Protein AF-A0A7S4DG38-F1 (afdb_monomer_lite)

Secondary structure (DSSP, 8-state):
--------SS-TGGGHHHHHHHHH-HHHHHHHT----STT-HHHHHHHHHHHHHHHHHHHHHTTPPTTPPEEEEE--SSSHHHHHHHHHHHTT--EEEEEE-

InterPro domains:
  IPR036052 Tryptophan synthase beta chain-like, PALP domain superfamily [G3DSA:3.40.50.1100] (17-102)
  IPR036052 Tryptophan synthase beta chain-like, PALP domain superfamily [SSF53686] (1-101)
  IPR051166 Threonine Synthase [PTHR42690] (1-101)

Radius of gyration: 18.26 Å; chains: 1; bounding box: 43×27×45 Å

pLDDT: mean 88.71, std 7.01, range [63.28, 97.38]

Foldseek 3Di:
DPDDDDDDPDDPVVVVVVVVVCVPPPVNCVVVVDDDPDLVDVVVLQVLLVVLVVVLVVVCVVVVNDPLPADEEEDADDPCSNVSSVVVNVVVPHRHDYYHYD

Organism: NCBI:txid91324

Structure (mmCIF, N/CA/C/O backbone):
data_AF-A0A7S4DG38-F1
#
_entry.id   AF-A0A7S4DG38-F1
#
loop_
_atom_site.group_PDB
_atom_site.id
_atom_site.type_symbol
_atom_site.label_atom_id
_atom_site.label_alt_id
_atom_site.label_comp_id
_atom_site.label_asym_id
_atom_site.label_entity_id
_atom_site.label_seq_id
_atom_site.pdbx_PDB_ins_code
_atom_site.Cartn_x
_atom_site.Cartn_y
_atom_site.Cartn_z
_atom_site.occupancy
_atom_site.B_iso_or_equiv
_atom_site.auth_seq_id
_atom_site.auth_comp_id
_atom_site.auth_asym_id
_atom_site.auth_atom_id
_atom_site.pdbx_PDB_model_num
ATOM 1 N N . ASP A 1 1 ? 1.618 -15.285 -25.831 1.00 78.50 1 ASP A N 1
ATOM 2 C CA . ASP A 1 1 ? 2.883 -14.788 -26.415 1.00 78.50 1 ASP A CA 1
ATOM 3 C C . ASP A 1 1 ? 3.044 -13.268 -26.287 1.00 78.50 1 ASP A C 1
ATOM 5 O O . ASP A 1 1 ? 3.191 -12.571 -27.279 1.00 78.50 1 ASP A O 1
ATOM 9 N N . ASN A 1 2 ? 3.004 -12.727 -25.064 1.00 89.62 2 ASN A N 1
ATOM 10 C CA . ASN A 1 2 ? 3.173 -11.288 -24.781 1.00 89.62 2 ASN A CA 1
ATOM 11 C C . ASN A 1 2 ? 3.938 -11.020 -23.469 1.00 89.62 2 ASN A C 1
ATOM 13 O O . ASN A 1 2 ? 3.954 -9.895 -22.977 1.00 89.62 2 ASN A O 1
ATOM 17 N N . VAL A 1 3 ? 4.538 -12.063 -22.890 1.00 91.06 3 VAL A N 1
ATOM 18 C CA . VAL A 1 3 ? 5.341 -11.994 -21.669 1.00 91.06 3 VAL A CA 1
ATOM 19 C C . VAL A 1 3 ? 6.739 -12.461 -22.029 1.00 91.06 3 VAL A C 1
ATOM 21 O O . VAL A 1 3 ? 6.912 -13.574 -22.523 1.00 91.06 3 VAL A O 1
ATOM 24 N N . PHE A 1 4 ? 7.723 -11.605 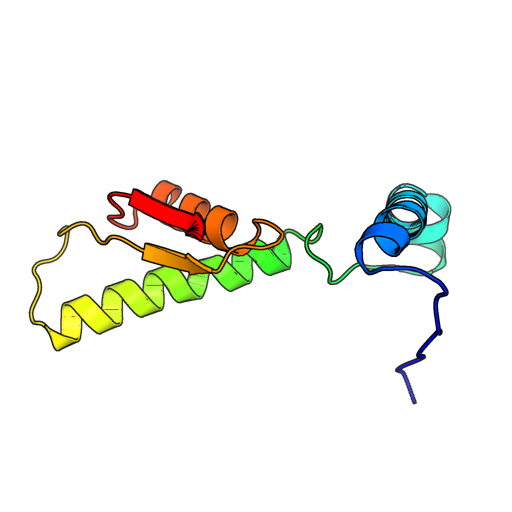-21.779 1.00 90.06 4 PHE A N 1
ATOM 25 C CA . PHE A 1 4 ? 9.131 -11.878 -22.038 1.00 90.06 4 PHE A CA 1
ATOM 26 C C . PHE A 1 4 ? 9.883 -11.767 -20.715 1.00 90.06 4 PHE A C 1
ATOM 28 O O . PHE A 1 4 ? 9.783 -10.749 -20.030 1.00 90.06 4 PHE A O 1
ATOM 35 N N . VAL A 1 5 ? 10.591 -12.830 -20.334 1.00 90.56 5 VAL A N 1
ATOM 36 C CA . VAL A 1 5 ? 11.339 -12.899 -19.074 1.00 90.56 5 VAL A CA 1
ATOM 37 C C . VAL A 1 5 ? 12.820 -12.748 -19.382 1.00 90.56 5 VAL A C 1
ATOM 39 O O . VAL A 1 5 ? 13.373 -13.529 -20.154 1.00 90.56 5 VAL A O 1
ATOM 42 N N . PHE A 1 6 ? 13.452 -11.756 -18.760 1.00 87.50 6 PHE A N 1
ATOM 43 C CA . PHE A 1 6 ? 14.879 -11.492 -18.900 1.00 87.50 6 PHE A CA 1
ATOM 44 C C . PHE A 1 6 ? 15.576 -11.796 -17.570 1.00 87.50 6 PHE A C 1
ATOM 46 O O . PHE A 1 6 ? 15.208 -11.196 -16.558 1.00 87.50 6 PHE A O 1
ATOM 53 N N . PRO A 1 7 ? 16.541 -12.732 -17.533 1.00 87.88 7 PRO A N 1
ATOM 54 C CA . PRO A 1 7 ? 17.331 -12.969 -16.334 1.00 87.88 7 PRO A CA 1
ATOM 55 C C . PRO A 1 7 ? 18.259 -11.777 -16.076 1.00 87.88 7 PRO A C 1
ATOM 57 O O . PRO A 1 7 ? 18.783 -11.171 -17.011 1.00 87.88 7 PRO A O 1
ATOM 60 N N . PHE A 1 8 ? 18.463 -11.459 -14.803 1.00 85.19 8 PHE A N 1
ATOM 61 C CA . PHE A 1 8 ? 19.327 -10.374 -14.353 1.00 85.19 8 PHE A CA 1
ATOM 62 C C . PHE A 1 8 ? 20.296 -10.918 -13.301 1.00 85.19 8 PHE A C 1
ATOM 64 O O . PHE A 1 8 ? 19.879 -11.635 -12.391 1.00 85.19 8 PHE A O 1
ATOM 71 N N . GLU A 1 9 ? 21.583 -10.605 -13.438 1.00 88.06 9 GLU A N 1
ATOM 72 C CA . GLU A 1 9 ? 22.598 -10.958 -12.445 1.00 88.06 9 GLU A CA 1
ATOM 73 C C . GLU A 1 9 ? 22.665 -9.863 -11.375 1.00 88.06 9 GLU A C 1
ATOM 75 O O . GLU A 1 9 ? 23.094 -8.745 -11.650 1.00 88.06 9 GLU A O 1
ATOM 80 N N . GLY A 1 10 ? 22.220 -10.183 -10.159 1.00 85.62 10 GLY A N 1
ATOM 81 C CA . GLY A 1 10 ? 22.186 -9.254 -9.028 1.00 85.62 10 GLY A CA 1
ATOM 82 C C . GLY A 1 10 ? 20.985 -9.487 -8.111 1.00 85.62 10 GLY A C 1
ATOM 83 O O . GLY A 1 10 ? 20.207 -10.426 -8.298 1.00 85.62 10 GLY A O 1
ATOM 84 N N . GLY A 1 11 ? 20.848 -8.639 -7.095 1.00 84.38 11 GLY A N 1
ATOM 85 C CA . GLY A 1 11 ? 19.697 -8.593 -6.200 1.00 84.38 11 GLY A CA 1
ATOM 86 C C . GLY A 1 11 ? 18.520 -7.791 -6.765 1.00 84.38 11 GLY A C 1
ATOM 87 O O . GLY A 1 11 ? 18.599 -7.164 -7.819 1.00 84.38 11 GLY A O 1
ATOM 88 N N . GLY A 1 12 ? 17.407 -7.780 -6.023 1.00 77.31 12 GLY A N 1
ATOM 89 C CA . GLY A 1 12 ? 16.219 -6.997 -6.385 1.00 77.31 12 GLY A CA 1
ATOM 90 C C . GLY A 1 12 ? 16.503 -5.497 -6.509 1.00 77.31 12 GLY A C 1
ATOM 91 O O . GLY A 1 12 ? 16.040 -4.862 -7.453 1.00 77.31 12 GLY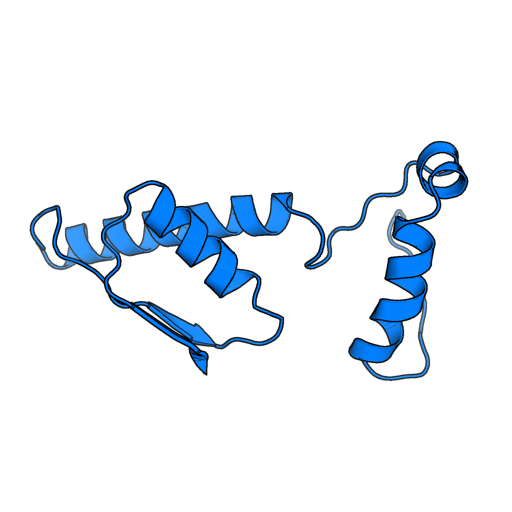 A O 1
ATOM 92 N N . ASP A 1 13 ? 17.321 -4.962 -5.604 1.00 81.50 13 ASP A N 1
ATOM 93 C CA . ASP A 1 13 ? 17.678 -3.540 -5.569 1.00 81.50 13 ASP A CA 1
ATOM 94 C C . ASP A 1 13 ? 18.647 -3.139 -6.694 1.00 81.50 13 ASP A C 1
ATOM 96 O O . ASP A 1 13 ? 18.694 -1.977 -7.091 1.00 81.50 13 ASP A O 1
ATOM 100 N N . ASP A 1 14 ? 19.381 -4.088 -7.276 1.00 85.69 14 ASP A N 1
ATOM 101 C CA . ASP A 1 14 ? 20.287 -3.810 -8.396 1.00 85.69 14 ASP A CA 1
ATOM 102 C C . ASP A 1 14 ? 19.512 -3.528 -9.699 1.00 85.69 14 ASP A C 1
ATOM 104 O O . ASP A 1 14 ? 20.004 -2.837 -10.595 1.00 85.69 14 ASP A O 1
ATOM 108 N N . MET A 1 15 ? 18.259 -3.993 -9.792 1.00 84.44 15 MET A N 1
ATOM 109 C CA . MET A 1 15 ? 17.375 -3.714 -10.929 1.00 84.44 15 MET A CA 1
ATOM 110 C C . MET A 1 15 ? 16.803 -2.289 -10.916 1.00 84.44 15 MET A C 1
ATOM 112 O O . MET A 1 15 ? 16.375 -1.785 -11.958 1.00 84.44 15 MET A O 1
ATOM 116 N N . ASP A 1 16 ? 16.809 -1.609 -9.767 1.00 80.81 16 ASP A N 1
ATOM 117 C CA . ASP A 1 16 ? 16.218 -0.276 -9.622 1.00 80.81 16 ASP A CA 1
ATOM 118 C C . ASP A 1 16 ? 16.925 0.769 -10.490 1.00 80.81 16 ASP A C 1
ATOM 120 O O . ASP A 1 16 ? 16.272 1.654 -11.043 1.00 80.81 16 ASP A O 1
ATOM 124 N N . GLY A 1 17 ? 18.254 0.683 -10.610 1.00 85.38 17 GLY A N 1
ATOM 125 C CA . GLY A 1 17 ? 19.061 1.620 -11.394 1.00 85.38 17 GLY A CA 1
ATOM 126 C C . GLY A 1 17 ? 18.674 1.619 -12.877 1.00 85.38 17 GLY A C 1
ATOM 127 O O . GLY A 1 17 ? 18.205 2.646 -13.374 1.00 85.38 17 GLY A O 1
ATOM 128 N N . PRO A 1 18 ? 18.794 0.473 -13.575 1.00 85.69 18 PRO A N 1
ATOM 129 C CA . PRO A 1 18 ? 18.395 0.347 -14.974 1.00 85.69 18 PRO A CA 1
ATOM 130 C C . PRO A 1 18 ? 16.934 0.736 -15.223 1.00 85.69 18 PRO A C 1
ATOM 132 O O . PRO A 1 18 ? 16.650 1.466 -16.175 1.00 85.69 18 PRO A O 1
ATOM 135 N N . ILE A 1 19 ? 16.009 0.308 -14.352 1.00 83.38 19 ILE A N 1
ATOM 136 C CA . ILE A 1 19 ? 14.590 0.656 -14.488 1.00 83.38 19 ILE A CA 1
ATOM 137 C C . ILE A 1 19 ? 14.397 2.169 -14.363 1.00 83.38 19 ILE A C 1
ATOM 139 O O . ILE A 1 19 ? 13.725 2.760 -15.207 1.00 83.38 19 ILE A O 1
ATOM 143 N N . LYS A 1 20 ? 15.021 2.819 -13.370 1.00 82.38 20 LYS A N 1
ATOM 144 C CA . LYS A 1 20 ? 14.962 4.280 -13.207 1.00 82.38 20 LYS A CA 1
ATOM 145 C C . LYS A 1 20 ? 15.472 4.991 -14.455 1.00 82.38 20 LYS A C 1
ATOM 147 O O . LYS A 1 20 ? 14.751 5.838 -14.978 1.00 82.38 20 LYS A O 1
ATOM 152 N N . THR A 1 21 ? 16.632 4.594 -14.983 1.00 85.94 21 THR A N 1
ATOM 153 C CA . THR A 1 21 ? 17.192 5.171 -16.215 1.00 85.94 21 THR A CA 1
ATOM 154 C C . THR A 1 21 ? 16.207 5.082 -17.380 1.00 85.94 21 THR A C 1
ATOM 156 O O . THR A 1 21 ? 15.919 6.100 -18.012 1.00 85.94 21 THR A O 1
ATOM 159 N N . MET A 1 22 ? 15.621 3.905 -17.621 1.00 83.88 22 MET A N 1
ATOM 160 C CA . MET A 1 22 ? 14.629 3.715 -18.686 1.00 83.88 22 MET A CA 1
ATOM 161 C C . MET A 1 22 ? 13.369 4.559 -18.464 1.00 83.88 22 MET A C 1
ATOM 163 O O . MET A 1 22 ? 12.850 5.150 -19.406 1.00 83.88 22 MET A O 1
ATOM 167 N N . THR A 1 23 ? 12.893 4.667 -17.219 1.00 78.44 23 THR A N 1
ATOM 168 C CA . THR A 1 23 ? 11.700 5.464 -16.884 1.00 78.44 23 THR A CA 1
ATOM 169 C C . THR A 1 23 ? 11.921 6.977 -16.931 1.00 78.44 23 THR A C 1
ATOM 171 O O . THR A 1 23 ? 10.950 7.725 -16.895 1.00 78.44 23 THR A O 1
ATOM 174 N N . THR A 1 24 ? 13.168 7.445 -17.024 1.00 84.31 24 THR A N 1
ATOM 175 C CA . THR A 1 24 ? 13.495 8.872 -17.190 1.00 84.31 24 THR A CA 1
ATOM 176 C C . THR A 1 24 ? 13.801 9.265 -18.638 1.00 84.31 24 THR A C 1
ATOM 178 O O . THR A 1 24 ? 13.868 10.454 -18.944 1.00 84.31 24 THR A O 1
ATOM 181 N N . ASP A 1 25 ? 13.965 8.297 -19.546 1.00 87.88 25 ASP A N 1
ATOM 182 C CA . ASP A 1 25 ? 14.191 8.559 -20.970 1.00 87.88 25 ASP A CA 1
ATOM 183 C C . ASP A 1 25 ? 12.858 8.753 -21.711 1.00 87.88 25 ASP A C 1
ATOM 185 O O . ASP A 1 25 ? 12.235 7.812 -22.206 1.00 87.88 25 ASP A O 1
ATOM 189 N N . GLU A 1 26 ? 12.421 10.007 -21.831 1.00 85.62 26 GLU A N 1
ATOM 190 C CA . GLU A 1 26 ? 11.169 10.349 -22.515 1.00 85.62 26 GLU A CA 1
ATOM 191 C C . GLU A 1 26 ? 11.101 9.893 -23.980 1.00 85.62 26 GLU A C 1
ATOM 193 O O . GLU A 1 26 ? 10.006 9.634 -24.491 1.00 85.62 26 GLU A O 1
ATOM 198 N N . LYS A 1 27 ? 12.240 9.825 -24.684 1.00 89.38 27 LYS A N 1
ATOM 199 C CA . LYS A 1 27 ? 12.262 9.411 -26.093 1.00 89.38 27 LYS A CA 1
ATOM 200 C C . LYS A 1 27 ? 11.988 7.920 -26.194 1.00 89.38 27 LYS A C 1
ATOM 202 O O . LYS A 1 27 ? 11.184 7.510 -27.030 1.00 89.38 27 LYS A O 1
ATOM 207 N N . LEU A 1 28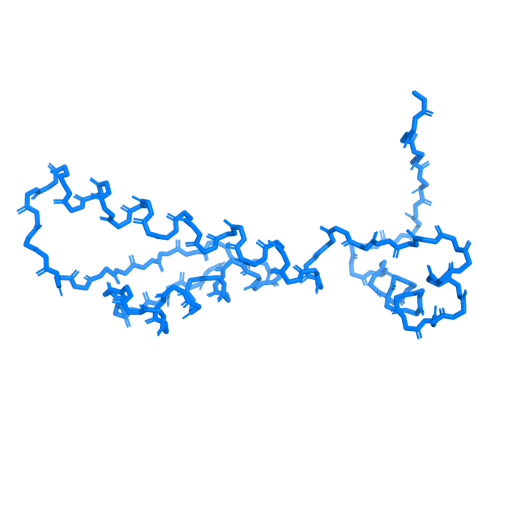 ? 12.624 7.136 -25.329 1.00 86.19 28 LEU A N 1
ATOM 208 C CA . LEU A 1 28 ? 12.403 5.700 -25.232 1.00 86.19 28 LEU A CA 1
ATOM 209 C C . LEU A 1 28 ? 10.962 5.391 -24.805 1.00 86.19 28 LEU A C 1
ATOM 211 O O . LEU A 1 28 ? 10.290 4.602 -25.468 1.00 86.19 28 LEU A O 1
ATOM 215 N N . LEU A 1 29 ? 10.461 6.071 -23.766 1.00 85.81 29 LEU A N 1
ATOM 216 C CA . LEU A 1 29 ? 9.092 5.900 -23.271 1.00 85.81 29 LEU A CA 1
ATOM 217 C C . LEU A 1 29 ? 8.043 6.121 -24.366 1.00 85.81 29 LEU A C 1
ATOM 219 O O . LEU A 1 29 ? 7.132 5.310 -24.513 1.00 85.81 29 LEU A O 1
ATOM 223 N N . LYS A 1 30 ? 8.182 7.196 -25.154 1.00 87.25 30 LYS A N 1
ATOM 224 C CA . LYS A 1 30 ? 7.241 7.528 -26.238 1.00 87.25 30 LYS A CA 1
ATOM 225 C C . LYS A 1 30 ? 7.377 6.603 -27.444 1.00 87.25 30 LYS A C 1
ATOM 227 O O . LYS A 1 30 ? 6.373 6.274 -28.063 1.00 87.25 30 LYS A O 1
ATOM 232 N N . LYS A 1 31 ? 8.602 6.204 -27.800 1.00 91.38 31 LYS A N 1
ATOM 233 C CA . LYS A 1 31 ? 8.854 5.341 -28.963 1.00 91.38 31 LYS A CA 1
ATOM 234 C C . LYS A 1 31 ? 8.296 3.935 -28.756 1.00 91.38 31 LYS A C 1
ATOM 236 O O . LYS A 1 31 ? 7.709 3.376 -29.674 1.00 91.38 31 LYS A O 1
ATOM 241 N N . GLU A 1 32 ? 8.482 3.392 -27.559 1.00 86.81 32 GLU A N 1
ATOM 242 C CA . GLU A 1 32 ? 8.158 2.001 -27.236 1.00 86.81 32 GLU A CA 1
ATOM 243 C C . GLU A 1 32 ? 6.866 1.867 -26.399 1.00 86.81 32 GLU A C 1
ATOM 245 O O . GLU A 1 32 ? 6.490 0.760 -26.026 1.00 86.81 32 GLU A O 1
ATOM 250 N N . ASN A 1 33 ? 6.170 2.977 -26.097 1.00 83.81 33 ASN A N 1
ATOM 251 C CA . ASN A 1 33 ? 4.988 3.025 -25.218 1.00 83.81 33 ASN A CA 1
ATOM 252 C C . ASN A 1 33 ? 5.207 2.304 -23.875 1.00 83.81 33 ASN A C 1
ATOM 254 O O . ASN A 1 33 ? 4.345 1.570 -23.385 1.00 83.81 33 ASN A O 1
ATOM 258 N N . LEU A 1 34 ? 6.385 2.497 -23.279 1.00 80.44 34 LEU A N 1
ATOM 259 C CA . LEU A 1 34 ? 6.766 1.800 -22.055 1.00 80.44 34 LEU A CA 1
ATOM 260 C C . LEU A 1 34 ? 6.001 2.351 -20.851 1.00 80.44 34 LEU A C 1
ATOM 262 O O . LEU A 1 34 ? 5.932 3.559 -20.623 1.00 80.44 34 LEU A O 1
ATOM 266 N N . CYS A 1 35 ? 5.481 1.442 -20.032 1.00 73.75 35 CYS A N 1
ATOM 267 C CA . CYS A 1 35 ? 4.896 1.750 -18.737 1.00 73.75 35 CYS A CA 1
ATOM 268 C C . CYS A 1 35 ? 5.476 0.799 -17.690 1.00 73.75 35 CYS A C 1
ATOM 270 O O . CYS A 1 35 ? 5.642 -0.393 -17.945 1.00 73.75 35 CYS A O 1
ATOM 272 N N . SER A 1 36 ? 5.781 1.326 -16.505 1.00 74.31 36 SER A N 1
ATOM 273 C CA . SER A 1 36 ? 6.212 0.506 -15.376 1.00 74.31 36 SER A CA 1
ATOM 274 C C . SER A 1 36 ? 5.015 0.086 -14.531 1.00 74.31 36 SER A C 1
ATOM 276 O O . SER A 1 36 ? 4.124 0.890 -14.270 1.00 74.31 36 SER A O 1
ATOM 278 N N . VAL A 1 37 ? 5.025 -1.150 -14.037 1.00 71.69 37 VAL A N 1
ATOM 279 C CA . VAL A 1 37 ? 4.036 -1.685 -13.081 1.00 71.69 37 VAL A CA 1
ATOM 280 C C . VAL A 1 37 ? 4.604 -1.836 -11.660 1.00 71.69 37 VAL A C 1
ATOM 282 O O . VAL A 1 37 ? 3.981 -2.450 -10.795 1.00 71.69 37 VAL A O 1
ATOM 285 N N . ASN A 1 38 ? 5.798 -1.292 -11.399 1.00 73.25 38 ASN A N 1
ATOM 286 C CA . ASN A 1 38 ? 6.474 -1.399 -10.103 1.00 73.25 38 ASN A CA 1
ATOM 287 C C . ASN A 1 38 ? 5.994 -0.348 -9.075 1.00 73.25 38 ASN A C 1
ATOM 289 O O . ASN A 1 38 ? 4.995 0.341 -9.266 1.00 73.25 38 ASN A O 1
ATOM 293 N N . SER A 1 39 ? 6.689 -0.250 -7.935 1.00 63.28 39 SER A N 1
ATOM 294 C CA . SER A 1 39 ? 6.390 0.682 -6.830 1.00 63.28 39 SER A CA 1
ATOM 295 C C . SER A 1 39 ? 6.459 2.169 -7.201 1.00 63.28 39 SER A C 1
ATOM 297 O O . SER A 1 39 ? 5.961 2.984 -6.433 1.00 63.28 39 SER A O 1
ATOM 299 N N . ILE A 1 40 ? 7.018 2.527 -8.360 1.00 71.38 40 ILE A N 1
ATOM 300 C CA . ILE A 1 40 ? 7.051 3.910 -8.864 1.00 71.38 40 ILE A CA 1
ATOM 301 C C . ILE A 1 40 ? 5.692 4.300 -9.474 1.00 71.38 40 ILE A C 1
ATOM 303 O O . ILE A 1 40 ? 5.349 5.478 -9.558 1.00 71.38 40 ILE A O 1
ATOM 307 N N . ASN A 1 41 ? 4.881 3.320 -9.885 1.00 79.69 41 ASN A N 1
ATOM 308 C CA . ASN A 1 41 ? 3.581 3.577 -10.489 1.00 79.69 41 ASN A CA 1
ATOM 309 C C . ASN A 1 41 ? 2.546 3.979 -9.421 1.00 79.69 41 ASN A C 1
ATOM 311 O O . ASN A 1 41 ? 2.122 3.160 -8.603 1.00 79.69 41 ASN A O 1
ATOM 315 N N . ILE A 1 42 ? 2.080 5.231 -9.479 1.00 83.56 42 ILE A N 1
ATOM 316 C CA . ILE A 1 42 ? 1.059 5.774 -8.566 1.00 83.56 42 ILE A CA 1
ATOM 317 C C . ILE A 1 42 ? -0.263 4.995 -8.607 1.00 83.56 42 ILE A C 1
ATOM 319 O O . ILE A 1 42 ? -0.942 4.879 -7.590 1.00 83.56 42 ILE A O 1
ATOM 323 N N . GLY A 1 43 ? -0.608 4.392 -9.747 1.00 87.06 43 GLY A N 1
ATOM 324 C CA . GLY A 1 43 ? -1.782 3.536 -9.895 1.00 87.06 43 GLY A CA 1
ATOM 325 C C . GLY A 1 43 ? -1.760 2.341 -8.942 1.00 87.06 43 GLY A C 1
ATOM 326 O O . GLY A 1 43 ? -2.805 1.968 -8.412 1.00 87.06 43 GLY A O 1
ATOM 327 N N . ARG A 1 44 ? -0.574 1.798 -8.628 1.00 88.38 44 ARG A N 1
ATOM 328 C CA . ARG A 1 44 ? -0.429 0.736 -7.623 1.00 88.38 44 ARG A CA 1
ATOM 329 C C . ARG A 1 44 ? -0.786 1.234 -6.222 1.00 88.38 44 ARG A C 1
ATOM 331 O O . ARG A 1 44 ? -1.479 0.525 -5.500 1.00 88.38 44 ARG A O 1
ATOM 338 N N . ILE A 1 45 ? -0.354 2.440 -5.853 1.00 90.94 45 ILE A N 1
ATOM 339 C CA . ILE A 1 45 ? -0.659 3.050 -4.546 1.00 90.94 45 ILE A CA 1
ATOM 340 C C . ILE A 1 45 ? -2.161 3.338 -4.441 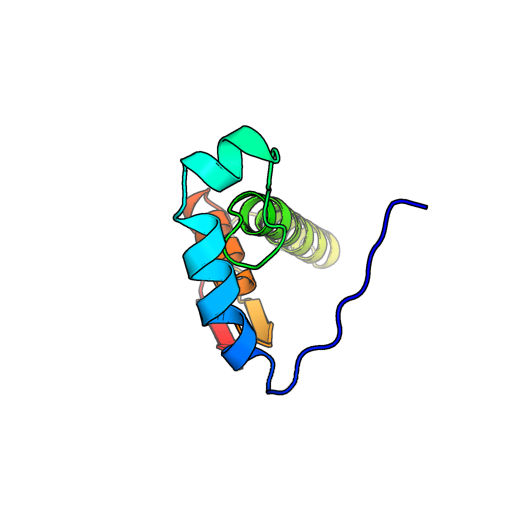1.00 90.94 45 ILE A C 1
ATOM 342 O O . ILE A 1 45 ? -2.785 2.958 -3.455 1.00 90.94 45 ILE A O 1
ATOM 346 N N . ILE A 1 46 ? -2.762 3.918 -5.484 1.00 92.38 46 ILE A N 1
ATOM 347 C CA . ILE A 1 46 ? -4.203 4.214 -5.528 1.00 92.38 46 ILE A CA 1
ATOM 348 C C . ILE A 1 46 ? -5.028 2.929 -5.386 1.00 92.38 46 ILE A C 1
ATOM 350 O O . ILE A 1 46 ? -5.965 2.875 -4.591 1.00 92.38 46 ILE A O 1
ATOM 354 N N . ALA A 1 47 ? -4.666 1.872 -6.117 1.00 92.75 47 ALA A N 1
ATOM 355 C CA . ALA A 1 47 ? -5.343 0.582 -6.007 1.00 92.75 47 ALA A CA 1
ATOM 356 C C . ALA A 1 47 ? -5.207 -0.016 -4.596 1.00 92.75 47 ALA A C 1
ATOM 358 O O . ALA A 1 47 ? -6.154 -0.599 -4.071 1.00 92.75 47 ALA A O 1
ATOM 359 N N . GLN A 1 48 ? -4.048 0.158 -3.955 1.00 93.94 48 GLN A N 1
ATOM 360 C CA . GLN A 1 48 ? -3.830 -0.272 -2.575 1.00 93.94 48 GLN A CA 1
ATOM 361 C C . GLN A 1 48 ? -4.672 0.534 -1.573 1.00 93.94 48 GLN A C 1
ATOM 363 O O . GLN A 1 48 ? -5.182 -0.031 -0.613 1.00 93.94 48 GLN A O 1
ATOM 368 N N . THR A 1 49 ? -4.923 1.822 -1.798 1.00 96.62 49 THR A N 1
ATOM 369 C CA . THR A 1 49 ? -5.746 2.633 -0.885 1.00 96.62 49 THR A CA 1
ATOM 370 C C . THR A 1 49 ? -7.148 2.045 -0.687 1.00 96.62 49 THR A C 1
ATOM 372 O O . THR A 1 49 ? -7.678 2.088 0.423 1.00 96.62 49 THR A O 1
ATOM 375 N N . VAL A 1 50 ? -7.723 1.407 -1.714 1.00 97.12 50 VAL A N 1
ATOM 376 C CA . VAL A 1 50 ? -9.064 0.796 -1.658 1.00 97.12 50 VAL A CA 1
ATOM 377 C C . VAL A 1 50 ? -9.192 -0.240 -0.537 1.00 97.12 50 VAL A C 1
ATOM 379 O O . VAL A 1 50 ? -10.212 -0.271 0.154 1.00 97.12 50 VAL A O 1
ATOM 382 N N . HIS A 1 51 ? -8.169 -1.069 -0.304 1.00 95.19 51 HIS A N 1
ATOM 383 C CA . HIS A 1 51 ? -8.285 -2.125 0.702 1.00 95.19 51 HIS A CA 1
ATOM 384 C C . HIS A 1 51 ? -8.246 -1.590 2.138 1.00 95.19 51 HIS A C 1
ATOM 386 O O . HIS A 1 51 ? -8.796 -2.236 3.021 1.00 95.19 51 HIS A O 1
ATOM 392 N N . TYR A 1 52 ? -7.679 -0.404 2.390 1.00 97.00 52 TYR A N 1
ATOM 393 C CA . TYR A 1 52 ? -7.745 0.221 3.717 1.00 97.00 52 TYR A CA 1
ATOM 394 C C . TYR A 1 52 ? -9.181 0.578 4.092 1.00 97.00 52 TYR A C 1
ATOM 396 O O . TYR A 1 52 ? -9.628 0.258 5.194 1.00 97.00 52 TYR A O 1
ATOM 404 N N . PHE A 1 53 ? -9.920 1.180 3.155 1.00 96.75 53 PHE A N 1
ATOM 405 C CA . PHE A 1 53 ? -11.344 1.460 3.334 1.00 96.75 53 PHE A CA 1
ATOM 406 C C . PHE A 1 53 ? -12.136 0.170 3.513 1.00 96.75 53 PHE A C 1
ATOM 408 O O . PHE A 1 53 ? -12.937 0.067 4.437 1.00 96.75 53 PHE A O 1
ATOM 415 N N . TRP A 1 54 ? -11.881 -0.829 2.667 1.00 96.31 54 TRP A N 1
ATOM 416 C CA . TRP A 1 54 ? -12.564 -2.115 2.759 1.00 96.31 54 TRP A CA 1
ATOM 417 C C . TRP A 1 54 ? -12.325 -2.803 4.111 1.00 96.31 54 TRP A C 1
ATOM 419 O O . TRP A 1 54 ? -13.289 -3.168 4.776 1.00 96.31 54 TRP A O 1
ATOM 429 N N . CYS A 1 55 ? -11.072 -2.913 4.567 1.00 95.06 55 CYS A N 1
ATOM 430 C CA . CYS A 1 55 ? -10.737 -3.518 5.858 1.00 95.06 55 CYS A CA 1
ATOM 431 C C . CYS A 1 55 ? -11.388 -2.774 7.029 1.00 95.06 55 CYS A C 1
ATOM 433 O O . CYS A 1 55 ? -11.957 -3.414 7.909 1.00 95.06 55 CYS A O 1
ATOM 435 N N . TYR A 1 56 ? -11.337 -1.437 7.031 1.00 95.62 56 TYR A N 1
ATOM 436 C CA . TYR A 1 56 ? -11.969 -0.622 8.069 1.00 95.62 56 TYR A CA 1
ATOM 437 C C . TYR A 1 56 ? -13.480 -0.877 8.137 1.00 95.62 56 TYR A C 1
ATOM 439 O O . TYR A 1 56 ? -14.011 -1.186 9.197 1.00 95.62 56 TYR A O 1
ATOM 447 N N . LEU A 1 57 ? -14.170 -0.818 6.994 1.00 94.00 57 LEU A N 1
ATOM 448 C CA . LEU A 1 57 ? -15.617 -1.033 6.937 1.00 94.00 57 LEU A CA 1
ATOM 449 C C . LEU A 1 57 ? -16.009 -2.449 7.376 1.00 94.00 57 LEU A C 1
ATOM 451 O O . LEU A 1 57 ? -17.003 -2.611 8.080 1.00 94.00 57 LEU A O 1
ATOM 455 N N . GLN A 1 58 ? -15.227 -3.460 6.992 1.00 94.31 58 GLN A N 1
ATOM 456 C CA . GLN A 1 58 ? -15.506 -4.848 7.359 1.00 94.31 58 GLN A CA 1
ATOM 457 C C . GLN A 1 58 ? -15.347 -5.098 8.858 1.00 94.31 58 GLN A C 1
ATOM 459 O O . GLN A 1 58 ? -16.231 -5.690 9.470 1.00 94.31 58 GLN A O 1
ATOM 464 N N . VAL A 1 59 ? -14.254 -4.626 9.463 1.00 91.12 59 VAL A N 1
ATOM 465 C CA . VAL A 1 59 ? -14.016 -4.802 10.904 1.00 91.12 59 VAL A CA 1
ATOM 466 C C . VAL A 1 59 ? -15.060 -4.043 11.714 1.00 91.12 59 VAL A C 1
ATOM 468 O O . VAL A 1 59 ? -15.648 -4.608 12.632 1.00 91.12 59 VAL A O 1
ATOM 471 N N . HIS A 1 60 ? -15.360 -2.795 11.347 1.00 90.00 60 HIS A N 1
ATOM 472 C CA . HIS A 1 60 ? -16.347 -2.003 12.079 1.00 90.00 60 HIS A CA 1
ATOM 473 C C . HIS A 1 60 ? -17.765 -2.550 11.950 1.00 90.00 60 HIS A C 1
ATOM 475 O O . HIS A 1 60 ? -18.530 -2.465 12.906 1.00 90.00 60 HIS A O 1
ATOM 481 N N . SER A 1 61 ? -18.110 -3.148 10.807 1.00 88.19 61 SER A N 1
ATOM 482 C CA . SER A 1 61 ? -19.395 -3.826 10.642 1.00 88.19 61 SER A CA 1
ATOM 483 C C . SER A 1 61 ? -19.475 -5.136 11.426 1.00 88.19 61 SER A C 1
ATOM 485 O O . SER A 1 61 ? -20.540 -5.441 11.953 1.00 88.19 61 SER A O 1
ATOM 487 N N . ALA A 1 62 ? -18.401 -5.927 11.466 1.00 88.25 62 ALA A N 1
ATOM 488 C CA . ALA A 1 62 ? -18.398 -7.233 12.126 1.00 88.25 62 ALA A CA 1
ATOM 489 C C . ALA A 1 62 ? -18.417 -7.117 13.657 1.00 88.25 62 ALA A C 1
ATOM 491 O O . ALA A 1 62 ? -19.084 -7.897 14.327 1.00 88.25 62 ALA A O 1
ATOM 492 N N . GLU A 1 63 ? -17.714 -6.122 14.196 1.00 87.44 63 GLU A N 1
ATOM 493 C CA . GLU A 1 63 ? -17.539 -5.906 15.637 1.00 87.44 63 GLU A CA 1
ATOM 494 C C . GLU A 1 63 ? -18.527 -4.865 16.210 1.00 87.44 63 GLU A C 1
ATOM 496 O O . GLU A 1 63 ? -18.349 -4.388 17.330 1.00 87.44 63 GLU A O 1
ATOM 501 N N . GLU A 1 64 ? -19.538 -4.455 15.431 1.00 87.94 64 GLU A N 1
ATOM 502 C CA . GLU A 1 64 ? -20.515 -3.405 15.784 1.00 87.94 64 GLU A CA 1
ATOM 503 C C . GLU A 1 64 ? -19.861 -2.099 16.292 1.00 87.94 64 GLU A C 1
ATOM 505 O O . GLU A 1 64 ? -20.386 -1.376 17.149 1.00 87.94 64 GLU A O 1
ATOM 510 N N . ILE A 1 65 ? -18.684 -1.769 15.754 1.00 86.44 65 ILE A N 1
ATOM 511 C CA . ILE A 1 65 ? -17.911 -0.601 16.172 1.00 86.44 65 ILE A CA 1
ATOM 512 C C . ILE A 1 65 ? -18.565 0.655 15.600 1.00 86.44 65 ILE A C 1
ATOM 514 O O . ILE A 1 65 ? -18.855 0.766 14.407 1.00 86.44 65 ILE A O 1
ATOM 518 N N . LYS A 1 66 ? -18.747 1.660 16.459 1.00 86.06 66 LYS A N 1
ATOM 519 C CA . LYS A 1 66 ? -19.289 2.959 16.053 1.00 86.06 66 LYS A CA 1
ATOM 520 C C . LYS A 1 66 ? -18.432 3.604 14.961 1.00 86.06 66 LYS A C 1
ATOM 522 O O . LYS A 1 66 ? -17.202 3.585 15.009 1.00 86.06 66 LYS A O 1
ATOM 527 N N . SER A 1 67 ? -19.102 4.262 14.018 1.00 83.06 67 SER A N 1
ATOM 528 C CA . SER A 1 67 ? -18.436 5.093 13.014 1.00 83.06 67 SER A CA 1
ATOM 529 C C . SER A 1 67 ? -17.529 6.134 13.679 1.00 83.06 67 SER A C 1
ATOM 531 O O . SER A 1 67 ? -17.906 6.744 14.681 1.00 83.06 67 SER A O 1
ATOM 533 N N . GLY A 1 68 ? -16.344 6.350 13.107 1.00 85.56 68 GLY A N 1
ATOM 534 C CA . GLY A 1 68 ? -15.379 7.336 13.598 1.00 85.56 68 GLY A CA 1
ATOM 535 C C . GLY A 1 68 ? -14.405 6.810 14.653 1.00 85.56 68 GLY A C 1
ATOM 536 O O . GLY A 1 68 ? -13.474 7.527 15.007 1.00 85.56 68 GLY A O 1
ATOM 537 N N . VAL A 1 69 ? -14.557 5.568 15.125 1.00 92.69 69 VAL A N 1
ATOM 538 C CA . VAL A 1 69 ? -13.524 4.928 15.951 1.00 92.69 69 VAL A CA 1
ATOM 539 C C . VAL A 1 69 ? -12.284 4.695 15.092 1.00 92.69 69 VAL A C 1
ATOM 541 O O . VAL A 1 69 ? -12.372 4.076 14.028 1.00 92.69 69 VAL A O 1
ATOM 544 N N . GLU A 1 70 ? -11.141 5.212 15.536 1.00 94.44 70 GLU A N 1
ATOM 545 C CA . GLU A 1 70 ? -9.881 5.109 14.803 1.00 94.44 70 GLU A CA 1
ATOM 546 C C . GLU A 1 70 ? -9.331 3.676 14.804 1.00 94.44 70 GLU A C 1
ATOM 548 O O . GLU A 1 70 ? -9.334 2.993 15.827 1.00 94.44 70 GLU A O 1
ATOM 553 N N . ALA A 1 71 ? -8.795 3.240 13.664 1.00 94.19 71 ALA A N 1
ATOM 554 C CA . ALA A 1 71 ? -8.110 1.959 13.525 1.00 94.19 71 ALA A CA 1
ATOM 555 C C . ALA A 1 71 ? -6.581 2.112 13.593 1.00 94.19 71 ALA A C 1
ATOM 557 O O . ALA A 1 71 ? -6.012 3.143 13.221 1.00 94.19 71 ALA A O 1
ATOM 558 N N . THR A 1 72 ? -5.900 1.052 14.032 1.00 95.44 72 THR A N 1
ATOM 559 C CA . THR A 1 72 ? -4.444 0.892 13.899 1.00 95.44 72 THR A CA 1
ATOM 560 C C . THR A 1 72 ? -4.160 -0.198 12.874 1.00 95.44 72 THR A C 1
ATOM 562 O O . THR A 1 72 ? -4.681 -1.302 12.999 1.00 95.44 72 THR A O 1
ATOM 565 N N . PHE A 1 73 ? -3.302 0.090 11.896 1.00 96.00 73 PHE A N 1
ATOM 566 C CA . PHE A 1 73 ? -2.895 -0.879 10.875 1.00 96.00 73 PHE A CA 1
ATOM 567 C C . PHE A 1 73 ? -1.461 -1.348 11.126 1.00 96.00 73 PHE A C 1
ATOM 569 O O . PHE A 1 73 ? -0.553 -0.523 11.223 1.00 96.00 73 PHE A O 1
ATOM 576 N N . SER A 1 74 ? -1.251 -2.665 11.211 1.00 95.94 74 SER A N 1
ATOM 577 C CA . SER A 1 74 ? 0.084 -3.271 11.207 1.00 95.94 74 SER A CA 1
ATOM 578 C C . SER A 1 74 ? 0.421 -3.751 9.799 1.00 95.94 74 SER A C 1
ATOM 580 O O . SER A 1 74 ? -0.365 -4.473 9.188 1.00 95.94 74 SER A O 1
ATOM 582 N N . ILE A 1 75 ? 1.554 -3.296 9.267 1.00 94.19 75 ILE A N 1
ATOM 583 C CA . ILE A 1 75 ? 1.921 -3.455 7.861 1.00 94.19 75 ILE A CA 1
ATOM 584 C C . ILE A 1 75 ? 3.317 -4.088 7.789 1.00 94.19 75 ILE A C 1
ATOM 586 O O . ILE A 1 75 ? 4.293 -3.419 8.142 1.00 94.19 75 ILE A O 1
ATOM 590 N N . PRO A 1 76 ? 3.452 -5.334 7.299 1.00 90.25 76 PRO A N 1
ATOM 591 C CA . PRO A 1 76 ? 4.759 -5.882 6.953 1.00 90.25 76 PRO A CA 1
ATOM 592 C C . PRO A 1 76 ? 5.297 -5.093 5.755 1.00 90.25 76 PRO A C 1
ATOM 594 O O . PRO A 1 76 ? 4.696 -5.085 4.674 1.00 90.25 76 PRO A O 1
ATOM 597 N N . THR A 1 77 ? 6.376 -4.347 5.960 1.00 81.88 77 THR A N 1
ATOM 598 C CA . THR A 1 77 ? 6.795 -3.275 5.061 1.00 81.88 77 THR A CA 1
ATOM 599 C C . THR A 1 77 ? 8.180 -3.536 4.486 1.00 81.88 77 THR A C 1
ATOM 601 O O . THR A 1 77 ? 9.177 -3.536 5.191 1.00 81.88 77 THR A O 1
ATOM 604 N N . GLY A 1 78 ? 8.241 -3.681 3.159 1.00 81.94 78 GLY A N 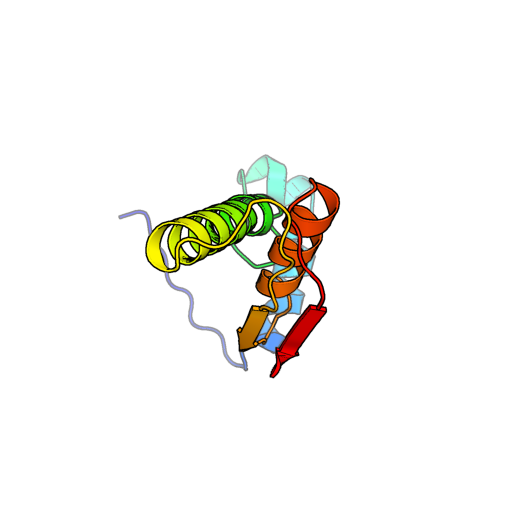1
ATOM 605 C CA . GLY A 1 78 ? 9.483 -3.575 2.388 1.00 81.94 78 GLY A CA 1
ATOM 606 C C . GLY A 1 78 ? 9.594 -2.192 1.742 1.00 81.94 78 GLY A C 1
ATOM 607 O O . GLY A 1 78 ? 9.934 -1.206 2.383 1.00 81.94 78 GLY A O 1
ATOM 608 N N . ALA A 1 79 ? 9.198 -2.093 0.471 1.00 80.38 79 ALA A N 1
ATOM 609 C CA . ALA A 1 79 ? 9.313 -0.885 -0.360 1.00 80.38 79 ALA A CA 1
ATOM 610 C C . ALA A 1 79 ? 8.334 0.273 -0.030 1.00 80.38 79 ALA A C 1
ATOM 612 O O . ALA A 1 79 ? 8.056 1.097 -0.897 1.00 80.38 79 ALA A O 1
ATOM 613 N N . MET A 1 80 ? 7.756 0.322 1.176 1.00 88.69 80 MET A N 1
ATOM 614 C CA . MET A 1 80 ? 6.888 1.402 1.700 1.00 88.69 80 MET A CA 1
ATOM 615 C C . MET A 1 80 ? 5.580 1.727 0.943 1.00 88.69 80 MET A C 1
ATOM 617 O O . MET A 1 80 ? 4.726 2.414 1.494 1.00 88.69 80 MET A O 1
ATOM 621 N N . GLY A 1 81 ? 5.336 1.201 -0.261 1.00 90.69 81 GLY A N 1
ATOM 622 C CA . GLY A 1 81 ? 4.138 1.547 -1.047 1.00 90.69 81 GLY A CA 1
ATOM 623 C C . GLY A 1 81 ? 2.808 1.275 -0.329 1.00 90.69 81 GLY A C 1
ATOM 624 O O . GLY A 1 81 ? 1.879 2.073 -0.426 1.00 90.69 81 GLY A O 1
ATOM 625 N N . ASN A 1 82 ? 2.741 0.200 0.466 1.00 93.19 82 ASN A N 1
ATOM 626 C CA . ASN A 1 82 ? 1.535 -0.143 1.219 1.00 93.19 82 ASN A CA 1
ATOM 627 C C . ASN A 1 82 ? 1.231 0.892 2.320 1.00 93.19 82 ASN A C 1
ATOM 629 O O . ASN A 1 82 ? 0.111 1.392 2.398 1.00 93.19 82 ASN A O 1
ATOM 633 N N . VAL A 1 83 ? 2.229 1.287 3.124 1.00 94.94 83 VAL A N 1
ATOM 634 C CA . VAL A 1 83 ? 2.016 2.334 4.139 1.00 94.94 83 VAL A CA 1
ATOM 635 C C . VAL A 1 83 ? 1.684 3.676 3.490 1.00 94.94 83 VAL A C 1
ATOM 637 O O . VAL A 1 83 ? 0.809 4.379 3.985 1.00 94.94 83 VAL A O 1
ATOM 640 N N . THR A 1 84 ? 2.273 4.002 2.335 1.00 94.38 84 THR A N 1
ATOM 641 C CA . THR A 1 84 ? 1.897 5.200 1.569 1.00 94.38 84 THR A CA 1
ATOM 642 C C . THR A 1 84 ? 0.429 5.169 1.141 1.00 94.38 84 THR A C 1
ATOM 644 O O . THR A 1 84 ? -0.266 6.177 1.268 1.00 94.38 84 THR A O 1
ATOM 647 N N . ALA A 1 85 ? -0.079 4.019 0.697 1.00 95.31 85 ALA A N 1
ATOM 648 C CA . ALA A 1 85 ? -1.489 3.858 0.356 1.00 95.31 85 ALA A CA 1
ATOM 649 C C . ALA A 1 85 ? -2.413 4.040 1.574 1.00 95.31 85 ALA A C 1
ATOM 651 O O . ALA A 1 85 ? -3.466 4.675 1.462 1.00 95.31 85 ALA A O 1
ATOM 652 N N . GLY A 1 86 ? -1.994 3.550 2.745 1.00 96.19 86 GLY A N 1
ATOM 653 C CA . GLY A 1 86 ? -2.683 3.776 4.015 1.00 96.19 86 GLY A CA 1
ATOM 654 C C . GLY A 1 86 ? -2.672 5.244 4.439 1.00 96.19 86 GLY A C 1
ATOM 655 O O . GLY A 1 86 ? -3.698 5.780 4.858 1.00 96.19 86 GLY A O 1
ATOM 656 N N . MET A 1 87 ? -1.541 5.933 4.273 1.00 95.94 87 MET A N 1
ATOM 657 C CA . MET A 1 87 ? -1.439 7.374 4.513 1.00 95.94 87 MET A CA 1
ATOM 658 C C . MET A 1 87 ? -2.381 8.159 3.595 1.00 95.94 87 MET A C 1
ATOM 660 O O . MET A 1 87 ? -3.078 9.047 4.077 1.00 95.94 87 MET A O 1
ATOM 664 N N . MET A 1 88 ? -2.472 7.791 2.312 1.00 96.81 88 MET A N 1
ATOM 665 C CA . MET A 1 88 ? -3.446 8.375 1.385 1.00 96.81 88 MET A CA 1
ATOM 666 C C . MET A 1 88 ? -4.885 8.152 1.879 1.00 96.81 88 MET A C 1
ATOM 668 O O . MET A 1 88 ? -5.659 9.106 1.917 1.00 96.81 88 MET A O 1
ATOM 672 N N . ALA A 1 89 ? -5.228 6.945 2.347 1.00 97.38 89 ALA A N 1
ATOM 673 C CA . ALA A 1 89 ? -6.547 6.666 2.923 1.00 97.38 89 ALA A CA 1
ATOM 674 C C . ALA A 1 89 ? -6.854 7.556 4.142 1.00 97.38 89 ALA A C 1
ATOM 676 O O . ALA A 1 89 ? -7.947 8.115 4.249 1.00 97.38 89 ALA A O 1
ATOM 677 N N . ARG A 1 90 ? -5.873 7.741 5.038 1.00 97.31 90 ARG A N 1
ATOM 678 C CA . ARG A 1 90 ? -5.990 8.640 6.196 1.00 97.31 90 ARG A CA 1
ATOM 679 C C . ARG A 1 90 ? -6.234 10.085 5.761 1.00 97.31 90 ARG A C 1
ATOM 681 O O . ARG A 1 90 ? -7.118 10.741 6.302 1.00 97.31 90 ARG A O 1
ATOM 688 N N . THR A 1 91 ? -5.491 10.579 4.770 1.00 97.06 91 THR A N 1
ATOM 689 C CA . THR A 1 91 ? -5.677 11.932 4.219 1.00 97.06 91 THR A CA 1
ATOM 690 C C . THR A 1 91 ? -7.048 12.108 3.560 1.00 97.06 91 THR A C 1
ATOM 692 O O . THR A 1 91 ? -7.614 13.194 3.618 1.00 97.06 91 THR A O 1
ATOM 695 N N . MET A 1 92 ? -7.616 11.042 2.993 1.00 97.00 92 MET A N 1
ATOM 696 C CA . MET A 1 92 ? -8.979 11.024 2.449 1.00 97.00 92 MET A CA 1
ATOM 697 C C . MET A 1 92 ? -10.080 10.995 3.528 1.00 97.00 92 MET A C 1
ATOM 699 O O . MET A 1 92 ? -11.259 11.045 3.184 1.00 97.00 92 MET A O 1
ATOM 703 N N . GLY A 1 93 ? -9.724 10.928 4.816 1.00 96.12 93 GLY A N 1
ATOM 704 C CA . GLY A 1 93 ? -10.664 10.990 5.940 1.00 96.12 93 GLY A CA 1
ATOM 705 C C . GLY A 1 93 ? -10.965 9.650 6.609 1.00 96.12 93 GLY A C 1
ATOM 706 O O . GLY A 1 93 ? -11.825 9.598 7.487 1.00 96.12 93 GLY A O 1
ATOM 707 N N . LEU A 1 94 ? -10.274 8.567 6.236 1.00 96.75 94 LEU A N 1
ATOM 708 C CA . LEU A 1 94 ? -10.422 7.291 6.932 1.00 96.75 94 LEU A CA 1
ATOM 709 C C . LEU A 1 94 ? -9.882 7.412 8.376 1.00 96.75 94 LEU A C 1
ATOM 711 O O . LEU A 1 94 ? -8.724 7.816 8.538 1.00 96.75 94 LEU A O 1
ATOM 715 N N . PRO A 1 95 ? -10.660 7.062 9.423 1.00 96.31 95 PRO A N 1
ATOM 716 C CA . PRO A 1 95 ? -10.223 7.184 10.815 1.00 96.31 95 PRO A CA 1
ATOM 717 C C . PRO A 1 95 ? -9.085 6.209 11.138 1.00 96.31 95 PRO A C 1
ATOM 719 O O . PRO A 1 95 ? -9.303 5.046 11.479 1.00 96.31 95 PRO A O 1
ATOM 722 N N . ILE A 1 96 ? -7.848 6.687 11.025 1.00 96.44 96 ILE A N 1
ATOM 723 C CA . ILE A 1 96 ? -6.634 5.919 11.306 1.00 96.44 96 ILE A CA 1
ATOM 724 C C . ILE A 1 96 ? -5.802 6.658 12.346 1.00 96.44 96 ILE A C 1
ATOM 726 O O . ILE A 1 96 ? -5.361 7.786 12.116 1.00 96.44 96 ILE A O 1
ATOM 730 N N . GLN A 1 97 ? -5.515 5.976 13.452 1.00 96.69 97 GLN A N 1
ATOM 731 C CA . GLN A 1 97 ? -4.694 6.507 14.533 1.00 96.69 97 GLN A CA 1
ATOM 732 C C . GLN A 1 97 ? -3.208 6.464 14.161 1.00 96.69 97 GLN A C 1
ATOM 734 O O . GLN A 1 97 ? -2.511 7.486 14.148 1.00 96.69 97 GLN A O 1
ATOM 739 N N . LYS A 1 98 ? -2.712 5.260 13.847 1.00 96.00 98 LYS A N 1
ATOM 740 C CA . LYS A 1 98 ? -1.296 4.995 13.577 1.00 96.00 98 LYS A CA 1
ATOM 741 C C . LYS A 1 98 ? -1.090 3.798 12.650 1.00 96.00 98 LYS A C 1
ATOM 743 O O . LYS A 1 98 ? -1.940 2.913 12.542 1.00 96.00 98 LYS A O 1
ATOM 748 N N . PHE A 1 99 ? 0.091 3.775 12.045 1.00 96.69 99 PHE A N 1
ATOM 749 C CA . PHE A 1 99 ? 0.624 2.649 11.290 1.00 96.69 99 PHE A CA 1
ATOM 750 C C . PHE A 1 99 ? 1.773 2.026 12.085 1.00 96.69 99 PHE A C 1
ATOM 752 O O . PHE A 1 99 ? 2.606 2.749 12.632 1.00 96.69 99 PHE A O 1
ATOM 759 N N . VAL A 1 100 ? 1.808 0.699 12.165 1.00 95.88 100 VAL A N 1
ATOM 760 C CA . VAL A 1 100 ? 2.904 -0.068 12.765 1.00 95.88 100 VAL A CA 1
ATOM 761 C C . VAL A 1 100 ? 3.593 -0.831 11.644 1.00 95.88 100 VAL A C 1
ATOM 763 O O . VAL A 1 100 ? 3.051 -1.819 11.154 1.00 95.88 100 VAL A O 1
ATOM 766 N N . CYS A 1 101 ? 4.761 -0.354 11.226 1.00 92.19 101 CYS A N 1
ATOM 767 C CA . CYS A 1 101 ? 5.541 -0.972 10.159 1.00 92.19 101 CYS A CA 1
ATOM 768 C C . CYS A 1 101 ? 6.599 -1.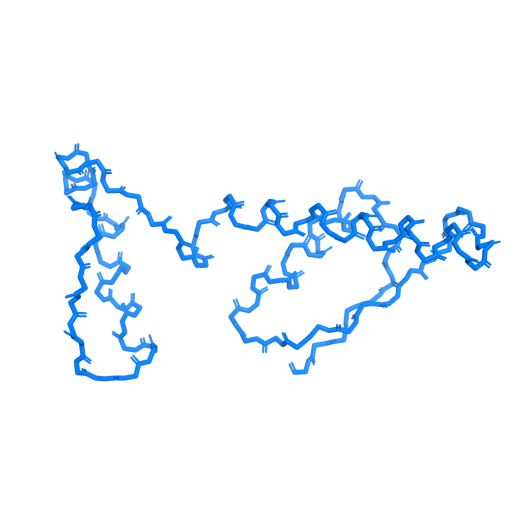902 10.759 1.00 92.19 101 CYS A C 1
ATOM 770 O O . CYS A 1 101 ? 7.330 -1.480 11.657 1.00 92.19 101 CYS A O 1
ATOM 772 N N . GLY A 1 102 ? 6.663 -3.139 10.266 1.00 82.31 102 GLY A N 1
ATOM 773 C CA . GLY A 1 102 ? 7.663 -4.144 10.641 1.00 82.31 102 GLY A CA 1
ATOM 774 C C . GLY A 1 102 ? 8.277 -4.821 9.433 1.00 82.31 102 GLY A C 1
ATOM 775 O O . GLY A 1 102 ? 7.741 -4.610 8.321 1.00 82.31 102 GLY A O 1
#

Sequence (102 aa):
DNVFVFPFEGGGDDMDGPIKTMTTDEKLLKKENLCSVNSINIGRIIAQTVHYFWCYLQVHSAEEIKSGVEATFSIPTGAMGNVTAGMMARTMGLPIQKFVCG